Protein AF-A0A817SGB2-F1 (afdb_monomer)

pLDDT: mean 74.9, std 14.01, range [48.22, 94.44]

Secondary structure (DSSP, 8-state):
---HHHHHHHHHHTT----EEEEE-S-SHHHHHHHHHHH--EEEEEE--SSS-EEEEEE---EE-TTS-EEESSS--SSEEEEEE--TTS-----------TT--------S-TT--

Foldseek 3Di:
DDDVVVVVVVCVVVVDAAAEDEDEDADCPVVQCVCCVVVVKDFPDKDDPVDQWIKTKIFHQFDADPVRDGPDNPDTDSYIYIYIHHDPVPPDSPPPPPPPPVPDDDDDDDDPDPPDD

Sequence (117 aa):
MSTSKQSSIFAKEIDWKLTHNILRVKDSSELTKFYVNNFGMKRVKTYTPSLPYNVDVLGYTHIFDENFNKASDALPSSILLELHHNDPSMNTPSLVNSSPSKIYWKLGITLYDANYV

Radius of gyration: 17.61 Å; Cα contacts (8 Å, |Δi|>4): 142; chains: 1; bounding box: 37×43×44 Å

Structure (mmCIF, N/CA/C/O backbone):
data_AF-A0A817SGB2-F1
#
_entry.id   AF-A0A817SGB2-F1
#
loop_
_atom_site.group_PDB
_atom_site.id
_atom_site.type_symbol
_atom_site.label_atom_id
_atom_site.label_alt_id
_atom_site.label_comp_id
_atom_site.label_asym_id
_atom_site.label_entity_id
_atom_site.label_seq_id
_atom_site.pdbx_PDB_ins_code
_atom_site.Cartn_x
_atom_site.Cartn_y
_atom_site.Cartn_z
_atom_site.occupancy
_atom_site.B_iso_or_equiv
_atom_site.auth_seq_id
_atom_site.auth_comp_id
_atom_site.auth_asym_id
_atom_site.auth_atom_id
_atom_site.pdbx_PDB_model_num
ATOM 1 N N . MET A 1 1 ? 17.843 33.238 2.955 1.00 48.22 1 MET A N 1
ATOM 2 C CA . MET A 1 1 ? 16.942 32.534 2.014 1.00 48.22 1 MET A CA 1
ATOM 3 C C . MET A 1 1 ? 17.783 31.850 0.939 1.00 48.22 1 MET A C 1
ATOM 5 O O . MET A 1 1 ? 18.331 32.564 0.118 1.00 48.22 1 MET A O 1
ATOM 9 N N . SER A 1 2 ? 17.944 30.516 0.981 1.00 50.97 2 SER A N 1
ATOM 10 C 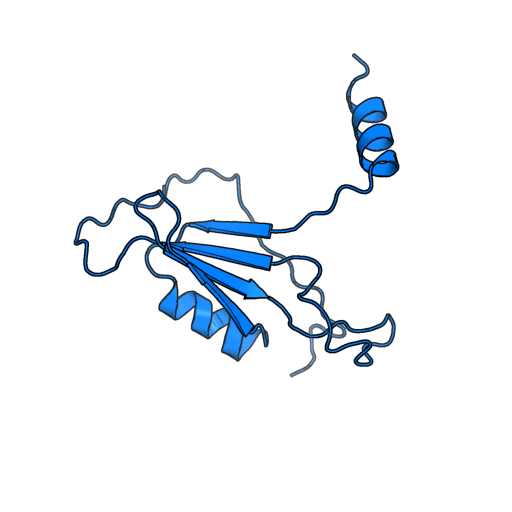CA . SER A 1 2 ? 18.413 29.665 -0.143 1.00 50.97 2 SER A CA 1
ATOM 11 C C . SER A 1 2 ? 18.418 28.176 0.268 1.00 50.97 2 SER A C 1
ATOM 13 O O . SER A 1 2 ? 19.461 27.535 0.294 1.00 50.97 2 SER A O 1
ATOM 15 N N . THR A 1 3 ? 17.275 27.616 0.674 1.00 55.59 3 THR A N 1
ATOM 16 C CA . THR A 1 3 ? 17.201 26.228 1.190 1.00 55.59 3 THR A CA 1
ATOM 17 C C . THR A 1 3 ? 16.538 25.238 0.223 1.00 55.59 3 THR A C 1
ATOM 19 O O . THR A 1 3 ? 16.810 24.046 0.299 1.00 55.59 3 THR A O 1
ATOM 22 N N . SER A 1 4 ? 15.723 25.698 -0.735 1.00 58.84 4 SER A N 1
ATOM 23 C CA . SER A 1 4 ? 14.943 24.816 -1.626 1.00 58.84 4 SER A CA 1
ATOM 24 C C . SER A 1 4 ? 15.722 24.244 -2.820 1.00 58.84 4 SER A C 1
ATOM 26 O O . SER A 1 4 ? 15.467 23.123 -3.258 1.00 58.84 4 SER A O 1
ATOM 28 N N . LYS A 1 5 ? 16.702 24.981 -3.361 1.00 56.09 5 LYS A N 1
ATOM 29 C CA . LYS A 1 5 ? 17.573 24.458 -4.431 1.00 56.09 5 LYS A CA 1
ATOM 30 C C . LYS A 1 5 ? 18.534 23.388 -3.911 1.00 56.09 5 LYS A C 1
ATOM 32 O O . LYS A 1 5 ? 18.809 22.426 -4.610 1.00 56.09 5 LYS A O 1
ATOM 37 N N . GLN A 1 6 ? 18.997 23.524 -2.671 1.00 59.69 6 GLN A N 1
ATOM 38 C CA . GLN A 1 6 ? 19.949 22.584 -2.086 1.00 59.69 6 GLN A CA 1
ATOM 39 C C . GLN A 1 6 ? 19.286 21.255 -1.690 1.00 59.69 6 GLN A C 1
ATOM 41 O O . GLN A 1 6 ? 19.888 20.203 -1.871 1.00 59.69 6 GLN A O 1
ATOM 46 N N . SER A 1 7 ? 18.022 21.278 -1.248 1.00 61.88 7 SER A N 1
ATOM 47 C CA . SER A 1 7 ? 17.273 20.054 -0.926 1.00 61.88 7 SER A CA 1
ATOM 48 C C . SER A 1 7 ? 16.901 19.220 -2.158 1.00 61.88 7 SER A C 1
ATOM 50 O O . SER A 1 7 ? 16.920 17.994 -2.093 1.00 61.88 7 SER A O 1
ATOM 52 N N . SER A 1 8 ? 16.589 19.862 -3.287 1.00 62.16 8 SER A N 1
ATOM 53 C CA . SER A 1 8 ? 16.249 19.161 -4.536 1.00 62.16 8 SER A CA 1
ATOM 54 C C . SER A 1 8 ? 17.463 18.518 -5.211 1.00 62.16 8 SER A C 1
ATOM 56 O O . SER A 1 8 ? 17.345 17.419 -5.747 1.00 62.16 8 SER A O 1
ATOM 58 N N . ILE A 1 9 ? 18.633 19.162 -5.140 1.00 71.19 9 ILE A N 1
ATOM 59 C CA . ILE A 1 9 ? 19.905 18.583 -5.600 1.00 71.19 9 ILE A CA 1
ATOM 60 C C . ILE A 1 9 ? 20.269 17.372 -4.735 1.00 71.19 9 ILE A C 1
ATOM 62 O O . ILE A 1 9 ? 20.507 16.294 -5.270 1.00 71.19 9 ILE A O 1
ATOM 66 N N . PHE A 1 10 ? 20.184 17.514 -3.410 1.00 72.12 10 PHE A N 1
ATOM 67 C CA . PHE A 1 10 ? 20.477 16.433 -2.471 1.00 72.12 10 PHE A CA 1
ATOM 68 C C . PHE A 1 10 ? 19.578 15.204 -2.676 1.00 72.12 10 PHE A C 1
ATOM 70 O O . PHE A 1 10 ? 20.086 14.094 -2.770 1.00 72.12 10 PHE A O 1
ATOM 77 N N . ALA A 1 11 ? 18.259 15.384 -2.824 1.00 67.12 11 ALA A N 1
ATOM 78 C CA . ALA A 1 11 ? 17.328 14.272 -3.057 1.00 67.12 11 ALA A CA 1
ATOM 79 C C . ALA A 1 11 ? 17.606 13.516 -4.370 1.00 67.12 11 ALA A C 1
ATOM 81 O O . ALA A 1 11 ? 17.403 12.303 -4.440 1.00 67.12 11 ALA A O 1
ATOM 82 N N . LYS A 1 12 ? 18.085 14.228 -5.399 1.00 70.19 12 LYS A N 1
ATOM 83 C CA . LYS A 1 12 ? 18.461 13.641 -6.690 1.00 70.19 12 LYS A CA 1
ATOM 84 C C . LYS A 1 12 ? 19.779 12.865 -6.610 1.00 70.19 12 LYS A C 1
ATOM 86 O O . LYS A 1 12 ? 19.909 11.843 -7.272 1.00 70.19 12 LYS A O 1
ATOM 91 N N . GLU A 1 13 ? 20.734 13.327 -5.807 1.00 78.06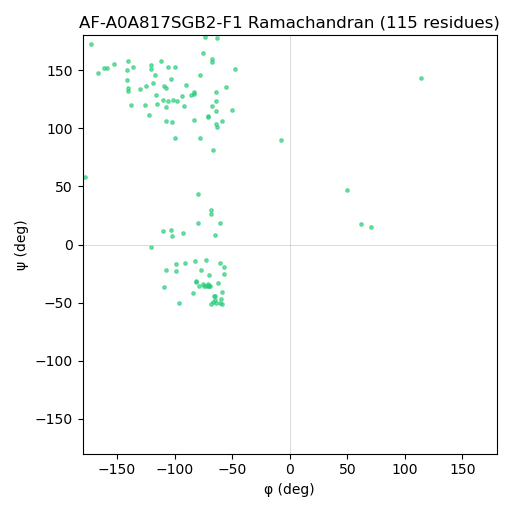 13 GLU A N 1
ATOM 92 C CA . GLU A 1 13 ? 22.040 12.673 -5.627 1.00 78.06 13 GLU A CA 1
ATOM 93 C C . GLU A 1 13 ? 21.951 11.344 -4.862 1.00 78.06 13 GLU A C 1
ATOM 95 O O . GLU A 1 13 ? 22.778 10.461 -5.071 1.00 78.06 13 GLU A O 1
ATOM 100 N N . ILE A 1 14 ? 20.933 11.178 -4.014 1.00 82.00 14 ILE A N 1
ATOM 101 C CA . ILE A 1 14 ? 20.753 10.000 -3.144 1.00 82.00 14 ILE A CA 1
ATOM 102 C C . ILE A 1 14 ? 19.576 9.093 -3.547 1.00 82.00 14 ILE A C 1
ATOM 104 O O . ILE A 1 14 ? 19.192 8.219 -2.772 1.00 82.00 14 ILE A O 1
ATOM 108 N N . ASP A 1 15 ? 18.999 9.303 -4.737 1.00 77.56 15 ASP A N 1
ATOM 109 C CA . ASP A 1 15 ? 17.910 8.498 -5.325 1.00 77.56 15 ASP A CA 1
ATOM 110 C C . ASP A 1 15 ? 16.724 8.256 -4.365 1.00 77.56 15 ASP A C 1
ATOM 112 O O . ASP A 1 15 ? 16.246 7.133 -4.188 1.00 77.56 15 ASP A O 1
ATOM 116 N N . TRP A 1 16 ? 16.242 9.312 -3.697 1.00 77.44 16 TRP A N 1
ATOM 117 C CA . TRP A 1 16 ? 15.051 9.204 -2.849 1.00 77.44 16 TRP A CA 1
ATOM 118 C C . TRP A 1 16 ? 13.809 8.847 -3.668 1.00 77.44 16 TRP A C 1
ATOM 120 O O . TRP A 1 16 ? 13.483 9.507 -4.655 1.00 77.44 16 TRP A O 1
ATOM 130 N N . LYS A 1 17 ? 13.066 7.837 -3.203 1.00 77.06 17 LYS A N 1
ATOM 131 C CA . LYS A 1 17 ? 11.836 7.357 -3.844 1.00 77.06 17 LYS A CA 1
ATOM 132 C C . LYS A 1 17 ? 10.652 7.522 -2.910 1.00 77.06 17 LYS A C 1
ATOM 134 O O . LYS A 1 17 ? 10.742 7.238 -1.717 1.00 77.06 17 LYS A O 1
ATOM 139 N N . LEU A 1 18 ? 9.523 7.948 -3.470 1.00 79.81 18 LEU A N 1
ATOM 140 C CA . LEU A 1 18 ? 8.240 7.784 -2.801 1.00 79.81 18 LEU A CA 1
ATOM 141 C C . LEU A 1 18 ? 7.941 6.287 -2.765 1.00 79.81 18 LEU A C 1
ATOM 143 O O . LEU A 1 18 ? 7.868 5.667 -3.816 1.00 79.81 18 LEU A O 1
ATOM 147 N N . THR A 1 19 ? 7.803 5.718 -1.572 1.00 84.88 19 THR A N 1
ATOM 148 C CA . THR A 1 19 ? 7.615 4.269 -1.412 1.00 84.88 19 THR A CA 1
ATOM 149 C C . THR A 1 19 ? 6.206 3.911 -0.969 1.00 84.88 19 THR A C 1
ATOM 151 O O . THR A 1 19 ? 5.670 2.905 -1.420 1.00 84.88 19 THR A O 1
ATOM 154 N N . HIS A 1 20 ? 5.586 4.732 -0.117 1.00 86.88 20 HIS A N 1
ATOM 155 C CA . HIS A 1 20 ? 4.275 4.444 0.457 1.00 86.88 20 HIS A CA 1
ATOM 156 C C . HIS A 1 20 ? 3.421 5.712 0.551 1.00 86.88 20 HIS A C 1
ATOM 158 O O . HIS A 1 20 ? 3.914 6.786 0.897 1.00 86.88 20 HIS A O 1
ATOM 164 N N . ASN A 1 21 ? 2.1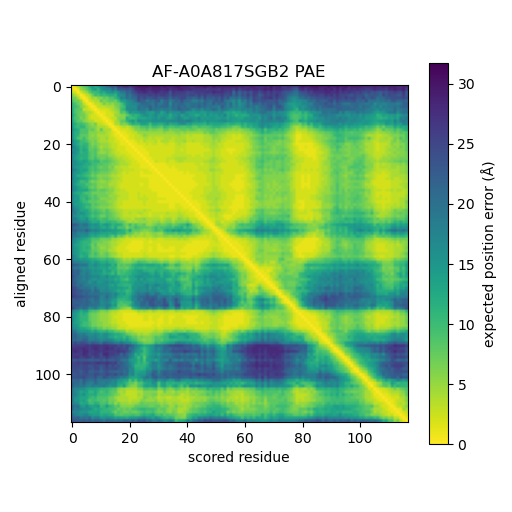25 5.570 0.286 1.00 89.88 21 ASN A N 1
ATOM 165 C CA . ASN A 1 21 ? 1.088 6.504 0.712 1.00 89.88 21 ASN A CA 1
ATOM 166 C C . ASN A 1 21 ? 0.286 5.852 1.833 1.00 89.88 21 ASN A C 1
ATOM 168 O O . ASN A 1 21 ? -0.099 4.694 1.709 1.00 89.88 21 ASN A O 1
ATOM 172 N N . ILE A 1 22 ? 0.011 6.594 2.904 1.00 88.25 22 ILE A N 1
ATOM 173 C CA . ILE A 1 22 ? -0.660 6.051 4.085 1.00 88.25 22 ILE A CA 1
ATOM 174 C C . ILE A 1 22 ? -2.019 6.721 4.250 1.00 88.25 22 ILE A C 1
ATOM 176 O O . ILE A 1 22 ? -2.098 7.938 4.426 1.00 88.25 22 ILE A O 1
ATOM 180 N N . LEU A 1 23 ? -3.079 5.918 4.246 1.00 86.88 23 LEU A N 1
ATOM 181 C CA . LEU A 1 23 ? -4.422 6.338 4.619 1.00 86.88 23 LEU A CA 1
ATOM 182 C C . LEU A 1 23 ? -4.790 5.688 5.946 1.00 86.88 23 LEU A C 1
ATOM 184 O O . LEU A 1 23 ? -4.775 4.468 6.084 1.00 86.88 23 LEU A O 1
ATOM 188 N N . ARG A 1 24 ? -5.164 6.508 6.926 1.00 84.31 24 ARG A N 1
ATOM 189 C CA . ARG A 1 24 ? -5.828 5.998 8.123 1.00 84.31 24 ARG A CA 1
ATOM 190 C C . ARG A 1 24 ? -7.310 5.856 7.818 1.00 84.31 24 ARG A C 1
ATOM 192 O O . ARG A 1 24 ? -7.928 6.793 7.317 1.00 84.31 24 ARG A O 1
ATOM 199 N N . VAL A 1 25 ? -7.867 4.693 8.103 1.00 81.75 25 VAL A N 1
ATOM 200 C CA . VAL A 1 25 ? -9.254 4.354 7.791 1.00 81.75 25 VAL A CA 1
ATOM 201 C C . VAL A 1 25 ? -9.885 3.651 8.981 1.00 81.75 25 VAL A C 1
ATOM 203 O O . VAL A 1 25 ? -9.200 3.032 9.791 1.00 81.75 25 VAL A O 1
ATOM 206 N N . LYS A 1 26 ? -11.206 3.773 9.113 1.00 78.25 26 LYS A N 1
ATOM 207 C CA . LYS A 1 26 ? -11.941 3.098 10.189 1.00 78.25 26 LYS A CA 1
ATOM 208 C C . LYS A 1 26 ? -11.896 1.576 10.018 1.00 78.25 26 LYS A C 1
ATOM 210 O O . LYS A 1 26 ? -11.671 0.862 10.985 1.00 78.25 26 LYS A O 1
ATOM 215 N N . ASP A 1 27 ? -12.104 1.118 8.789 1.00 82.56 27 ASP A N 1
ATOM 216 C CA . ASP A 1 27 ? -12.041 -0.279 8.371 1.00 82.56 27 ASP A CA 1
ATOM 217 C C . ASP A 1 27 ? -11.379 -0.325 6.985 1.00 82.56 27 ASP A C 1
ATOM 219 O O . ASP A 1 27 ? -11.714 0.470 6.103 1.00 82.56 27 ASP A O 1
ATOM 223 N N . SER A 1 28 ? -10.407 -1.217 6.802 1.00 90.31 28 SER A N 1
ATOM 224 C CA . SER A 1 28 ? -9.719 -1.420 5.526 1.00 90.31 28 SER A CA 1
ATOM 225 C C . SER A 1 28 ? -10.487 -2.328 4.569 1.00 90.31 28 SER A C 1
ATOM 227 O O . SER A 1 28 ? -10.134 -2.381 3.391 1.00 90.31 28 SER A O 1
ATOM 229 N N . SER A 1 29 ? -11.505 -3.060 5.029 1.00 89.75 29 SER A N 1
ATOM 230 C CA . SER A 1 29 ? -12.139 -4.144 4.276 1.00 89.75 29 SER A CA 1
ATOM 231 C C . SER A 1 29 ? -12.825 -3.654 2.995 1.00 89.75 29 SER A C 1
ATOM 233 O O . SER A 1 29 ? -12.557 -4.176 1.908 1.00 89.75 29 SER A O 1
ATOM 235 N N . GLU A 1 30 ? -13.660 -2.620 3.100 1.00 89.00 30 GLU A N 1
ATOM 236 C CA . GLU A 1 30 ? -14.365 -2.010 1.968 1.00 89.00 30 GLU A CA 1
ATOM 237 C C . GLU A 1 30 ? -13.391 -1.356 0.993 1.00 89.00 30 GLU A C 1
ATOM 239 O O . GLU A 1 30 ? -13.476 -1.570 -0.217 1.00 89.00 30 GLU A O 1
ATOM 244 N N . LEU A 1 31 ? -12.415 -0.615 1.520 1.00 90.81 31 LEU A N 1
ATOM 245 C CA . LEU A 1 31 ? -11.453 0.109 0.698 1.00 90.81 31 LEU A CA 1
ATOM 246 C C . LEU A 1 31 ? -10.479 -0.845 -0.006 1.00 90.81 31 LEU A C 1
ATOM 248 O O . LEU A 1 31 ? -10.146 -0.645 -1.172 1.00 90.81 31 LEU A O 1
ATOM 252 N N . THR A 1 32 ? -10.094 -1.940 0.651 1.00 93.69 32 THR A N 1
ATOM 253 C CA . THR A 1 32 ? -9.314 -3.010 0.024 1.00 93.69 32 THR A CA 1
ATOM 254 C C . THR A 1 32 ? -10.081 -3.624 -1.137 1.00 93.69 32 THR A C 1
ATOM 256 O O . THR A 1 32 ? -9.542 -3.708 -2.238 1.00 93.69 32 THR A O 1
ATOM 259 N N . LYS A 1 33 ? -11.348 -4.012 -0.935 1.00 94.44 33 LYS A N 1
ATOM 260 C CA . LYS A 1 33 ? -12.185 -4.548 -2.023 1.00 94.44 33 LYS A CA 1
ATOM 261 C C . LYS A 1 33 ? -12.324 -3.543 -3.161 1.00 94.44 33 LYS A C 1
ATOM 263 O O . LYS A 1 33 ? -12.241 -3.933 -4.320 1.00 94.44 33 LYS A O 1
ATOM 268 N N . PHE A 1 34 ? -12.498 -2.263 -2.842 1.00 93.31 34 PHE A N 1
ATOM 269 C CA . PHE A 1 34 ? -12.597 -1.200 -3.832 1.00 93.31 34 PHE A CA 1
ATOM 270 C C . PHE A 1 34 ? -11.343 -1.115 -4.713 1.00 93.31 34 PHE A C 1
ATOM 272 O O . PHE A 1 34 ? -11.467 -1.168 -5.937 1.00 93.31 34 PHE A O 1
ATOM 279 N N . TYR A 1 35 ? -10.149 -1.049 -4.121 1.00 93.06 35 TYR A N 1
ATOM 280 C CA . TYR A 1 35 ? -8.895 -0.975 -4.879 1.00 93.06 35 TYR A CA 1
ATOM 281 C C . TYR A 1 35 ? -8.559 -2.269 -5.626 1.00 93.06 35 TYR A C 1
ATOM 283 O O . TYR A 1 35 ? -8.051 -2.217 -6.745 1.00 93.06 35 TYR A O 1
ATOM 291 N N . VAL A 1 36 ? -8.867 -3.430 -5.049 1.00 92.75 36 VAL A N 1
ATOM 292 C CA . VAL A 1 36 ? -8.632 -4.721 -5.708 1.00 92.75 36 VAL A CA 1
ATOM 293 C C . VAL A 1 36 ? -9.558 -4.893 -6.911 1.00 92.75 36 VAL A C 1
ATOM 295 O O . VAL A 1 36 ? -9.087 -5.163 -8.012 1.00 92.75 36 VAL A O 1
ATOM 298 N N . ASN A 1 37 ? -10.864 -4.692 -6.729 1.00 93.94 37 ASN A N 1
ATOM 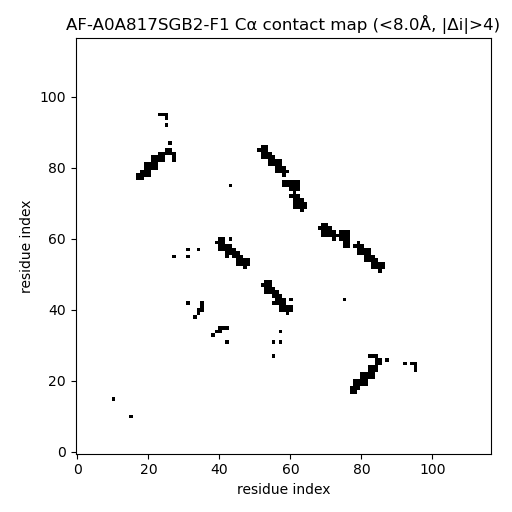299 C CA . ASN A 1 37 ? -11.851 -5.023 -7.755 1.00 93.94 37 ASN A CA 1
ATOM 300 C C . ASN A 1 37 ? -11.941 -3.971 -8.864 1.00 93.94 37 ASN A C 1
ATOM 302 O O . ASN A 1 37 ? -12.167 -4.336 -10.011 1.00 93.94 37 ASN A O 1
ATOM 306 N N . ASN A 1 38 ? -11.780 -2.683 -8.537 1.00 90.62 38 ASN A N 1
ATOM 307 C CA . ASN A 1 38 ? -11.963 -1.603 -9.516 1.00 90.62 38 ASN A CA 1
ATOM 308 C C . ASN A 1 38 ? -10.646 -1.099 -10.113 1.00 90.62 38 ASN A C 1
ATOM 310 O O . ASN A 1 38 ? -10.659 -0.517 -11.190 1.00 90.62 38 ASN A O 1
ATOM 314 N N . PHE A 1 39 ? -9.520 -1.296 -9.420 1.00 88.62 39 PHE A N 1
ATOM 315 C CA . PHE A 1 39 ? -8.220 -0.782 -9.863 1.00 88.62 39 PHE A CA 1
ATOM 316 C C . PHE A 1 39 ? -7.186 -1.882 -10.084 1.00 88.62 39 PHE A C 1
ATOM 318 O O . PHE A 1 39 ? -6.084 -1.567 -10.499 1.00 88.62 39 PHE A O 1
ATOM 325 N N . GLY A 1 40 ? -7.493 -3.159 -9.835 1.00 87.94 40 GLY A N 1
ATOM 326 C CA . GLY A 1 40 ? -6.570 -4.267 -10.112 1.00 87.94 40 GLY A CA 1
ATOM 327 C C . GLY A 1 40 ? -5.350 -4.332 -9.185 1.00 87.94 40 GLY A C 1
ATOM 328 O O . GLY A 1 40 ? -4.382 -5.037 -9.483 1.00 87.94 40 GLY A O 1
ATOM 329 N N . MET A 1 41 ? -5.370 -3.614 -8.056 1.00 90.31 41 MET A N 1
ATOM 330 C CA . MET A 1 41 ? -4.348 -3.764 -7.020 1.00 90.31 41 MET A CA 1
ATOM 331 C C . MET A 1 41 ? -4.446 -5.143 -6.358 1.00 90.31 41 MET A C 1
ATOM 333 O O . MET A 1 41 ? -5.489 -5.796 -6.375 1.00 90.31 41 MET A O 1
ATOM 337 N N . LYS A 1 42 ? -3.369 -5.582 -5.709 1.00 90.62 42 LYS A N 1
ATOM 338 C CA . LYS A 1 42 ? -3.371 -6.782 -4.865 1.00 90.62 42 LYS A CA 1
ATOM 339 C C . LYS A 1 42 ? -2.985 -6.429 -3.440 1.00 90.62 42 LYS A C 1
ATOM 341 O O . LYS A 1 42 ? -2.207 -5.504 -3.207 1.00 90.62 42 LYS A O 1
ATOM 346 N N . ARG A 1 43 ? -3.493 -7.214 -2.489 1.00 91.38 43 ARG A N 1
ATOM 347 C CA . ARG A 1 43 ? -3.000 -7.209 -1.111 1.00 91.38 43 ARG A CA 1
ATOM 348 C C . ARG A 1 43 ? -1.620 -7.855 -1.089 1.00 91.38 43 ARG A C 1
ATOM 350 O O . ARG A 1 43 ? -1.488 -9.050 -1.330 1.00 91.38 43 ARG A O 1
ATOM 357 N N . VAL A 1 44 ? -0.608 -7.034 -0.837 1.00 90.00 44 VAL A N 1
ATOM 358 C CA . VAL A 1 44 ? 0.804 -7.431 -0.826 1.00 90.00 44 VAL A CA 1
ATOM 359 C C . VAL A 1 44 ? 1.177 -8.011 0.533 1.00 90.00 44 VAL A C 1
ATOM 361 O O . VAL A 1 44 ? 1.899 -9.002 0.613 1.00 90.00 44 VAL A O 1
ATOM 364 N N . LYS A 1 45 ? 0.689 -7.391 1.611 1.00 88.88 45 LYS A N 1
ATOM 365 C CA . LYS A 1 45 ? 0.997 -7.782 2.987 1.00 88.88 45 LYS A CA 1
ATOM 366 C C . LYS A 1 45 ? -0.076 -7.264 3.938 1.00 88.88 45 LYS A C 1
ATOM 368 O O . LYS A 1 45 ? -0.640 -6.200 3.703 1.00 88.88 45 LYS A O 1
ATOM 373 N N . THR A 1 46 ? -0.271 -7.976 5.039 1.00 89.81 46 THR A N 1
ATOM 374 C CA . THR A 1 46 ? -0.967 -7.471 6.226 1.00 89.81 46 THR A CA 1
ATOM 375 C C . THR A 1 46 ? -0.043 -7.646 7.426 1.00 89.81 46 THR A C 1
ATOM 377 O O . THR A 1 46 ? 0.633 -8.673 7.532 1.00 89.81 46 THR A O 1
ATOM 380 N N . TYR A 1 47 ? 0.052 -6.645 8.300 1.00 87.94 47 TYR A N 1
ATOM 381 C CA . TYR A 1 47 ? 0.828 -6.761 9.535 1.00 87.94 47 TYR A CA 1
ATOM 382 C C . TYR A 1 47 ? 0.310 -5.850 10.646 1.00 87.94 47 TYR A C 1
ATOM 384 O O . TYR A 1 47 ? -0.277 -4.800 10.394 1.00 87.94 47 TYR A O 1
ATOM 392 N N . THR A 1 48 ? 0.596 -6.247 11.882 1.00 82.56 48 THR A N 1
ATOM 393 C CA . THR A 1 48 ? 0.338 -5.460 13.089 1.00 82.56 48 THR A CA 1
ATOM 394 C C . THR A 1 48 ? 1.687 -4.951 13.607 1.00 82.56 48 THR A C 1
ATOM 396 O O . THR A 1 48 ? 2.502 -5.760 14.061 1.00 82.56 48 THR A O 1
ATOM 399 N N . PRO A 1 49 ? 2.013 -3.655 13.463 1.00 76.81 49 PRO A N 1
ATOM 400 C CA . PRO A 1 49 ? 3.204 -3.078 14.085 1.00 76.81 49 PRO A CA 1
ATOM 401 C C . PRO A 1 49 ? 3.134 -3.147 15.621 1.00 76.81 49 PRO A C 1
ATOM 403 O O . PRO A 1 49 ? 2.132 -3.544 16.201 1.00 76.81 49 PRO A O 1
ATOM 406 N N . SER A 1 50 ? 4.184 -2.692 16.308 1.00 75.75 50 SER A N 1
ATOM 407 C CA . SER A 1 50 ? 4.214 -2.554 17.779 1.00 75.75 50 SER A CA 1
ATOM 408 C C . SER A 1 50 ? 3.224 -1.516 18.347 1.00 75.75 50 SER A C 1
ATOM 410 O O . SER A 1 50 ? 3.270 -1.191 19.531 1.00 75.75 50 SER A O 1
ATOM 412 N N . LEU A 1 51 ? 2.344 -0.976 17.504 1.00 69.56 51 LEU A N 1
ATOM 413 C CA . LEU A 1 51 ? 1.331 0.028 17.804 1.00 69.56 51 LEU A CA 1
ATOM 414 C C . LEU A 1 51 ? -0.066 -0.613 17.686 1.00 69.56 51 LEU A C 1
ATOM 416 O O . LEU A 1 51 ? -0.208 -1.620 16.997 1.00 69.56 51 LEU A O 1
ATOM 420 N N . PRO A 1 52 ? -1.112 -0.054 18.323 1.00 76.06 52 PRO A N 1
ATOM 421 C CA . PRO A 1 52 ? -2.427 -0.697 18.438 1.00 76.06 52 PRO A CA 1
ATOM 422 C C . PRO A 1 52 ? -3.290 -0.551 17.170 1.00 76.06 52 PRO A C 1
ATOM 424 O O . PRO A 1 52 ? -4.473 -0.233 17.248 1.00 76.06 52 PRO A O 1
ATOM 427 N N . TY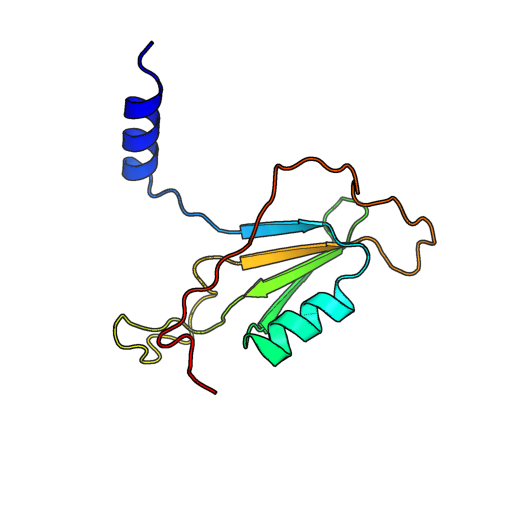R A 1 53 ? -2.702 -0.739 15.993 1.00 78.38 53 TYR A N 1
ATOM 428 C CA . TYR A 1 53 ? -3.406 -0.713 14.716 1.00 78.38 53 TYR A CA 1
ATOM 429 C C . TYR A 1 53 ? -2.874 -1.805 13.792 1.00 78.38 53 TYR A C 1
ATOM 431 O O . TYR A 1 53 ? -1.750 -2.275 13.937 1.00 78.38 53 TYR A O 1
ATOM 439 N N . ASN A 1 54 ? -3.693 -2.190 12.827 1.00 87.62 54 ASN A N 1
ATOM 440 C CA . ASN A 1 54 ? -3.357 -3.094 11.743 1.00 87.62 54 ASN A CA 1
ATOM 441 C C . ASN A 1 54 ? -3.052 -2.298 10.472 1.00 87.62 54 ASN A C 1
ATOM 443 O O . ASN A 1 54 ? -3.546 -1.181 10.280 1.00 87.62 54 ASN A O 1
ATOM 447 N N . VAL A 1 55 ? -2.225 -2.879 9.607 1.00 90.56 55 VAL A N 1
ATOM 448 C CA . VAL A 1 55 ? -1.856 -2.305 8.315 1.00 90.56 55 VAL A CA 1
ATOM 449 C C . VAL A 1 55 ? -2.145 -3.308 7.212 1.00 90.56 55 VAL A C 1
ATOM 451 O O . VAL A 1 55 ? -1.543 -4.382 7.175 1.00 90.56 55 VAL A O 1
ATOM 454 N N . ASP A 1 56 ? -3.015 -2.917 6.287 1.00 93.25 56 ASP A N 1
ATOM 455 C CA . ASP A 1 56 ? -3.209 -3.590 5.006 1.00 93.25 56 ASP A CA 1
ATOM 456 C C . ASP A 1 56 ? -2.421 -2.857 3.918 1.00 93.25 56 ASP A C 1
ATOM 458 O O . ASP A 1 56 ? -2.622 -1.665 3.691 1.00 93.25 56 ASP A O 1
ATOM 462 N N . VAL A 1 57 ? -1.529 -3.566 3.229 1.00 92.50 57 VAL A N 1
ATOM 463 C CA . VAL A 1 57 ? -0.673 -3.008 2.176 1.00 92.50 57 VAL A CA 1
ATOM 464 C C . VAL A 1 57 ? -1.167 -3.460 0.809 1.00 92.50 57 VAL A C 1
ATOM 466 O O . VAL A 1 57 ? -1.258 -4.661 0.531 1.00 92.50 57 VAL A O 1
ATOM 469 N N . LEU A 1 58 ? -1.451 -2.494 -0.057 1.00 93.00 58 LEU A N 1
ATOM 470 C CA . LEU A 1 58 ? -1.952 -2.674 -1.415 1.00 93.00 58 LEU A CA 1
ATOM 471 C C . LEU A 1 58 ? -0.944 -2.138 -2.435 1.00 93.00 58 LEU A C 1
ATOM 473 O O . LEU A 1 58 ? -0.259 -1.147 -2.190 1.00 93.00 58 LEU A O 1
ATOM 477 N N . GLY A 1 59 ? -0.867 -2.778 -3.596 1.00 90.06 59 GLY A N 1
ATOM 478 C CA . GLY A 1 59 ? -0.009 -2.325 -4.687 1.00 90.06 59 GLY A CA 1
ATOM 479 C C . GLY A 1 59 ? -0.220 -3.110 -5.972 1.00 90.06 59 GLY A C 1
ATOM 480 O O . GLY A 1 59 ? -0.934 -4.117 -5.994 1.00 90.06 59 GLY A O 1
ATOM 481 N N . TYR A 1 60 ? 0.420 -2.659 -7.046 1.00 87.00 60 TYR A N 1
ATOM 482 C CA . TYR A 1 60 ? 0.481 -3.420 -8.291 1.00 87.00 60 TYR A CA 1
ATOM 483 C C . TYR A 1 60 ? 1.648 -4.402 -8.213 1.00 87.00 60 TYR A C 1
ATOM 485 O O . TYR A 1 60 ? 2.770 -4.029 -7.894 1.00 87.00 60 TYR A O 1
ATOM 493 N N . THR A 1 61 ? 1.406 -5.680 -8.487 1.00 78.62 61 THR A N 1
ATOM 494 C CA . THR A 1 61 ? 2.457 -6.717 -8.420 1.00 78.62 61 THR A CA 1
ATOM 495 C C . THR A 1 61 ? 3.153 -6.945 -9.756 1.00 78.62 61 THR A C 1
ATOM 497 O O . THR A 1 61 ? 3.828 -7.952 -9.929 1.00 78.62 61 THR A O 1
ATOM 500 N N . HIS A 1 62 ? 2.901 -6.078 -10.731 1.00 74.12 62 HIS A N 1
ATOM 501 C CA . HIS A 1 62 ? 3.434 -6.191 -12.078 1.00 74.12 62 HIS A CA 1
ATOM 502 C C . HIS A 1 62 ? 4.055 -4.856 -12.454 1.00 74.12 62 HIS A C 1
ATOM 504 O O . HIS A 1 62 ? 3.457 -3.801 -12.230 1.00 74.12 62 HIS A O 1
ATOM 510 N N . ILE A 1 63 ? 5.256 -4.923 -13.014 1.00 69.62 63 ILE A N 1
ATOM 511 C CA . ILE A 1 63 ? 5.911 -3.767 -13.611 1.00 69.62 63 ILE A CA 1
ATOM 512 C C . ILE A 1 63 ? 5.560 -3.790 -15.090 1.00 69.62 63 ILE A C 1
ATOM 514 O O . ILE A 1 63 ? 5.732 -4.816 -15.750 1.00 69.62 63 ILE A O 1
ATOM 518 N N . PHE A 1 64 ? 5.060 -2.667 -15.587 1.00 71.19 64 PHE A N 1
ATOM 519 C CA . PHE A 1 64 ? 4.807 -2.462 -17.004 1.00 71.19 64 PHE A CA 1
ATOM 520 C C . PHE A 1 64 ? 5.908 -1.573 -17.589 1.00 71.19 64 PHE A C 1
ATOM 522 O O . PHE A 1 64 ? 6.390 -0.668 -16.903 1.00 71.19 64 PHE A O 1
ATOM 529 N N . ASP A 1 65 ? 6.339 -1.856 -18.817 1.00 68.31 65 ASP A N 1
ATOM 530 C CA . ASP A 1 65 ? 7.233 -0.965 -19.560 1.00 68.31 65 ASP A CA 1
ATOM 531 C C . ASP A 1 65 ? 6.480 0.283 -20.071 1.00 68.31 65 ASP A C 1
ATOM 533 O O . ASP A 1 65 ? 5.274 0.436 -19.868 1.00 68.31 65 ASP A O 1
ATOM 537 N N . GLU A 1 66 ? 7.192 1.194 -20.738 1.00 67.19 66 GLU A N 1
ATOM 538 C CA . GLU A 1 66 ? 6.609 2.408 -21.338 1.00 67.19 66 GLU A CA 1
ATOM 539 C C . GLU A 1 66 ? 5.544 2.124 -22.413 1.00 67.19 66 GLU A C 1
ATOM 541 O O . GLU A 1 66 ? 4.743 2.998 -22.742 1.00 67.19 66 GLU A O 1
ATOM 546 N N . ASN A 1 67 ? 5.503 0.889 -22.917 1.00 72.88 67 ASN A N 1
ATOM 547 C CA . ASN A 1 67 ? 4.543 0.393 -23.895 1.00 72.88 67 ASN A CA 1
ATOM 548 C C . ASN A 1 67 ? 3.460 -0.492 -23.248 1.00 72.88 67 ASN A C 1
ATOM 550 O O . ASN A 1 67 ? 2.708 -1.155 -23.960 1.00 72.88 67 ASN A O 1
ATOM 554 N N . PHE A 1 68 ? 3.360 -0.501 -21.914 1.00 68.06 68 PHE A N 1
ATOM 555 C CA . PHE A 1 68 ? 2.400 -1.281 -21.129 1.00 68.06 68 PHE A CA 1
ATOM 556 C C . PHE A 1 68 ? 2.526 -2.807 -21.272 1.00 68.06 68 PHE A C 1
ATOM 558 O O . PHE A 1 68 ? 1.622 -3.548 -20.878 1.00 68.06 68 PHE A O 1
ATOM 565 N N . ASN A 1 69 ? 3.660 -3.312 -21.760 1.00 71.75 69 ASN A N 1
ATOM 566 C CA . ASN A 1 69 ? 3.952 -4.739 -21.709 1.00 71.75 69 ASN A CA 1
ATOM 567 C C . ASN A 1 69 ? 4.411 -5.122 -20.307 1.00 71.75 69 ASN A C 1
ATOM 569 O O . ASN A 1 69 ? 5.105 -4.369 -19.623 1.00 71.75 69 ASN A O 1
ATOM 573 N N . LYS A 1 70 ? 4.055 -6.334 -19.880 1.00 69.69 70 LYS A N 1
ATOM 574 C CA . LYS A 1 70 ? 4.497 -6.891 -18.602 1.00 69.69 70 LYS A CA 1
ATOM 575 C C . LYS A 1 70 ? 6.020 -7.080 -18.619 1.00 69.69 70 LYS A C 1
ATOM 577 O O . LYS A 1 70 ? 6.522 -8.025 -19.219 1.00 69.69 70 LYS A O 1
ATOM 582 N N . ALA A 1 71 ? 6.739 -6.192 -17.942 1.00 63.84 71 ALA A N 1
ATOM 583 C CA . ALA A 1 71 ? 8.196 -6.166 -17.901 1.00 63.84 71 ALA A CA 1
ATOM 584 C C . ALA A 1 71 ? 8.778 -7.161 -16.883 1.00 63.84 71 ALA A C 1
ATOM 586 O O . ALA A 1 71 ? 9.874 -7.675 -17.087 1.00 63.84 71 ALA A O 1
ATOM 587 N N . SER A 1 72 ? 8.068 -7.436 -15.779 1.00 65.06 72 SER A N 1
ATOM 588 C CA . SER A 1 72 ? 8.522 -8.367 -14.733 1.00 65.06 72 SER A CA 1
ATOM 589 C C . SER A 1 72 ? 7.403 -8.754 -13.752 1.00 65.06 72 SER A C 1
ATOM 591 O O . SER A 1 72 ? 6.535 -7.936 -13.436 1.00 65.06 72 SER A O 1
ATOM 593 N N . ASP A 1 73 ? 7.461 -9.990 -13.237 1.00 61.41 73 ASP A N 1
ATOM 594 C CA . ASP A 1 73 ? 6.744 -10.452 -12.027 1.00 61.41 73 ASP A CA 1
ATOM 595 C C . ASP A 1 73 ? 7.566 -10.283 -10.742 1.00 61.41 73 ASP A C 1
ATOM 597 O O . ASP A 1 73 ? 7.042 -10.369 -9.630 1.00 61.41 73 ASP A O 1
ATOM 601 N N . ALA A 1 74 ? 8.873 -10.077 -10.883 1.00 56.78 74 ALA A N 1
ATOM 602 C CA . ALA A 1 74 ? 9.772 -9.864 -9.771 1.00 56.78 74 ALA A CA 1
ATOM 603 C C . ALA A 1 74 ? 9.718 -8.384 -9.370 1.00 56.78 74 ALA A C 1
ATOM 605 O O . ALA A 1 74 ? 10.283 -7.547 -10.074 1.00 56.78 74 ALA A O 1
ATOM 606 N N . LEU A 1 75 ? 9.079 -8.131 -8.219 1.00 51.97 75 LEU A N 1
ATOM 607 C CA . LEU A 1 75 ? 9.078 -6.931 -7.359 1.00 51.97 75 LEU A CA 1
ATOM 608 C C . LEU A 1 75 ? 7.730 -6.178 -7.265 1.00 51.97 75 LEU A C 1
ATOM 610 O O . LEU A 1 75 ? 6.984 -6.098 -8.240 1.00 51.97 75 LEU A O 1
ATOM 614 N N . PRO A 1 76 ? 7.403 -5.629 -6.074 1.00 52.56 76 PRO A N 1
ATOM 615 C CA . PRO A 1 76 ? 6.212 -4.805 -5.874 1.00 52.56 76 PRO A CA 1
ATOM 616 C C . PRO A 1 76 ? 6.312 -3.471 -6.628 1.00 52.56 76 PRO A C 1
ATOM 618 O O . PRO A 1 76 ? 7.409 -2.987 -6.912 1.00 52.56 76 PRO A O 1
ATOM 621 N N . SER A 1 77 ? 5.155 -2.867 -6.921 1.00 60.84 77 SER A N 1
ATOM 622 C CA . SER A 1 77 ? 5.039 -1.542 -7.533 1.00 60.84 77 SER A CA 1
ATOM 623 C C . SER A 1 77 ? 5.922 -0.502 -6.859 1.00 60.84 77 SER A C 1
ATOM 625 O O . SER A 1 77 ? 6.155 -0.540 -5.653 1.00 60.84 77 SER A O 1
ATOM 627 N N . SER A 1 78 ? 6.342 0.489 -7.646 1.00 70.12 78 SER A N 1
ATOM 628 C CA . SER A 1 78 ? 7.183 1.603 -7.200 1.00 70.12 78 SER A CA 1
ATOM 629 C C . SER A 1 78 ? 6.592 2.410 -6.040 1.00 70.12 78 SER A C 1
ATOM 631 O O . SER A 1 78 ? 7.340 3.097 -5.353 1.00 70.12 78 SER A O 1
ATOM 633 N N . ILE A 1 79 ? 5.280 2.323 -5.799 1.00 85.38 79 ILE A N 1
ATOM 634 C CA . ILE A 1 79 ? 4.585 2.966 -4.682 1.00 85.38 79 ILE A CA 1
ATOM 635 C C . ILE A 1 79 ? 3.520 2.000 -4.139 1.00 85.38 79 ILE A C 1
ATOM 637 O O . ILE A 1 79 ? 2.768 1.407 -4.918 1.00 85.38 79 ILE A O 1
ATOM 641 N N . LEU A 1 80 ? 3.444 1.854 -2.817 1.00 90.00 80 LEU A N 1
ATOM 642 C CA . LEU A 1 80 ? 2.443 1.063 -2.097 1.00 90.00 80 LEU A CA 1
ATOM 643 C C . LEU A 1 80 ? 1.413 1.967 -1.403 1.00 90.00 80 LEU A C 1
ATOM 645 O O . LEU A 1 80 ? 1.701 3.110 -1.042 1.00 90.00 80 LEU A O 1
ATOM 649 N N . LEU A 1 81 ? 0.200 1.456 -1.215 1.00 92.69 81 LEU A N 1
ATOM 650 C CA . LEU A 1 81 ? -0.858 2.085 -0.431 1.00 92.69 81 LEU A CA 1
ATOM 651 C C . LEU A 1 81 ? -1.027 1.319 0.880 1.00 92.69 81 LEU A C 1
ATOM 653 O O . LEU A 1 81 ? -1.384 0.145 0.871 1.00 92.69 81 LEU A O 1
ATOM 657 N N . GLU A 1 82 ? -0.798 1.986 2.003 1.00 92.25 82 GLU A N 1
ATOM 658 C CA . GLU A 1 82 ? -1.014 1.424 3.331 1.00 92.25 82 GLU A CA 1
ATOM 659 C C . GLU A 1 82 ? -2.328 1.934 3.914 1.00 92.25 82 GLU A C 1
ATOM 661 O O . GLU A 1 82 ? -2.542 3.141 4.050 1.00 92.25 82 GLU A O 1
ATOM 666 N N . LEU A 1 83 ? -3.194 1.006 4.303 1.00 91.50 83 LEU A N 1
ATOM 667 C CA . LEU A 1 83 ? -4.432 1.277 5.013 1.00 91.50 83 LEU A CA 1
ATOM 668 C C . LEU A 1 83 ? -4.217 0.955 6.486 1.00 91.50 83 LEU A C 1
ATOM 670 O O . LEU A 1 83 ? -4.127 -0.208 6.869 1.00 91.50 83 LEU A O 1
ATOM 674 N N . HIS A 1 84 ? -4.096 1.992 7.306 1.00 89.81 84 HIS A N 1
ATOM 675 C CA . HIS A 1 84 ? -3.916 1.870 8.750 1.00 89.81 84 HIS A CA 1
ATOM 676 C C . HIS A 1 84 ? -5.289 1.900 9.408 1.00 89.81 84 HIS A C 1
ATOM 678 O O . HIS A 1 84 ? -6.006 2.893 9.275 1.00 89.81 84 HIS A O 1
ATOM 684 N N . HIS A 1 85 ? -5.658 0.839 10.113 1.00 84.81 85 HIS A N 1
ATOM 685 C CA . HIS A 1 85 ? -6.979 0.705 10.720 1.00 84.81 85 HIS A CA 1
ATOM 686 C C . HIS A 1 85 ? -6.893 0.042 12.089 1.00 84.81 85 HIS A C 1
ATOM 688 O O . HIS A 1 85 ? -6.014 -0.776 12.346 1.00 84.81 85 HIS A O 1
ATOM 694 N N . ASN A 1 86 ? -7.814 0.383 12.984 1.00 79.81 86 ASN A N 1
ATOM 695 C CA . ASN A 1 86 ? -7.903 -0.308 14.265 1.00 79.81 86 ASN A CA 1
ATOM 696 C C . ASN A 1 86 ? -8.531 -1.695 14.067 1.00 79.81 86 ASN A C 1
ATOM 698 O O . ASN A 1 86 ? -9.120 -1.994 13.023 1.00 79.81 86 ASN A O 1
ATOM 702 N N . ASP A 1 87 ? -8.396 -2.552 15.075 1.00 70.81 87 ASP A N 1
ATOM 703 C CA . ASP A 1 87 ? -9.139 -3.807 15.118 1.00 70.81 87 ASP A CA 1
ATOM 704 C C . ASP A 1 87 ? -10.648 -3.501 15.211 1.00 70.81 87 ASP A C 1
ATOM 706 O O . ASP A 1 87 ? -11.061 -2.811 16.147 1.00 70.81 87 ASP A O 1
ATOM 710 N N . PRO A 1 88 ? -11.482 -4.001 14.279 1.00 64.50 88 PRO A N 1
ATOM 711 C CA . PRO A 1 88 ? -12.929 -3.797 14.316 1.00 64.50 88 PRO A CA 1
ATOM 712 C C . PRO A 1 88 ? -13.592 -4.298 15.608 1.00 64.50 88 PRO A C 1
ATOM 714 O O . PRO A 1 88 ? -14.654 -3.802 15.979 1.00 64.50 88 PRO A O 1
ATOM 717 N N . SER A 1 89 ? -12.987 -5.278 16.290 1.00 67.06 89 SER A N 1
ATOM 718 C CA . SER A 1 89 ? -13.474 -5.819 17.565 1.00 67.06 89 SER A CA 1
ATOM 719 C C . SER A 1 89 ? -13.168 -4.913 18.761 1.00 67.06 89 SER A C 1
ATOM 721 O O . SER A 1 89 ? -13.863 -4.969 19.780 1.00 67.06 89 SER A O 1
ATOM 723 N N . MET A 1 90 ? -12.172 -4.030 18.638 1.00 61.81 90 MET A N 1
ATOM 724 C CA . MET A 1 90 ? -11.907 -2.986 19.620 1.00 61.81 90 MET A CA 1
ATOM 725 C C . MET A 1 90 ? -12.926 -1.872 19.386 1.00 61.81 90 MET A C 1
ATOM 727 O O . MET A 1 90 ? -12.740 -0.968 18.580 1.00 61.81 90 MET A O 1
ATOM 731 N N . ASN A 1 91 ? -14.046 -1.983 20.099 1.00 52.00 91 ASN A N 1
ATOM 732 C CA . ASN A 1 91 ? -15.255 -1.154 20.038 1.00 52.00 91 ASN A CA 1
ATOM 733 C C . ASN A 1 91 ? -15.054 0.349 20.354 1.00 52.00 91 ASN A C 1
ATOM 735 O O . ASN A 1 91 ? -16.006 1.054 20.685 1.00 52.00 91 ASN A O 1
ATOM 739 N N . THR A 1 92 ? -13.829 0.861 20.287 1.00 53.31 92 THR A N 1
ATOM 740 C CA . THR A 1 92 ? -13.503 2.280 20.377 1.00 53.31 92 THR A CA 1
ATOM 741 C C . THR A 1 92 ? -13.285 2.828 18.967 1.00 53.31 92 THR A C 1
ATOM 743 O O . THR A 1 92 ? -12.163 2.816 18.456 1.00 53.31 92 THR A O 1
ATOM 746 N N . PRO A 1 93 ? -14.338 3.353 18.307 1.00 49.44 93 PRO A N 1
ATOM 747 C CA . PRO A 1 93 ? -14.173 4.152 17.106 1.00 49.44 93 PRO A CA 1
ATOM 748 C C . PRO A 1 93 ? -13.472 5.454 17.503 1.00 49.44 93 PRO A C 1
ATOM 750 O O . PRO A 1 93 ? -14.110 6.483 17.714 1.00 49.44 93 PRO A O 1
ATOM 753 N N . SER A 1 94 ? -12.147 5.431 17.636 1.00 52.88 94 SER A N 1
ATOM 754 C CA . SER A 1 94 ? -11.396 6.671 17.565 1.00 52.88 94 SER A CA 1
ATOM 755 C C . SER A 1 94 ? -11.597 7.189 16.147 1.00 52.88 94 SER A C 1
ATOM 757 O O . SER A 1 94 ? -11.257 6.531 15.163 1.00 52.88 94 SER A O 1
ATOM 759 N N . LEU A 1 95 ? -12.268 8.338 16.035 1.00 51.31 95 LEU A N 1
ATOM 760 C CA . LEU A 1 95 ? -12.365 9.063 14.779 1.00 51.31 95 LEU A CA 1
ATOM 761 C C . LEU A 1 95 ? -10.945 9.186 14.234 1.00 51.31 95 LEU A C 1
ATOM 763 O O . LEU A 1 95 ? -10.091 9.830 14.845 1.00 51.31 95 LEU A O 1
ATOM 767 N N . VAL A 1 96 ? -10.686 8.574 13.082 1.00 56.91 96 VAL A N 1
ATOM 768 C CA . VAL A 1 96 ? -9.539 8.972 12.282 1.00 56.91 96 VAL A CA 1
ATOM 769 C C . VAL A 1 96 ? -9.831 10.411 11.895 1.00 56.91 96 VAL A C 1
ATOM 771 O O . VAL A 1 96 ? -10.700 10.620 11.059 1.00 56.91 96 VAL A O 1
ATOM 774 N N . ASN A 1 97 ? -9.203 11.363 12.596 1.00 51.72 97 ASN A N 1
ATOM 775 C CA . ASN A 1 97 ? -9.372 12.813 12.470 1.00 51.72 97 ASN A CA 1
ATOM 776 C C . ASN A 1 97 ? -10.252 13.226 11.280 1.00 51.72 97 ASN A C 1
ATOM 778 O O . ASN A 1 97 ? -9.747 13.493 10.196 1.00 51.72 97 ASN A O 1
ATOM 782 N N . SER A 1 98 ? -11.563 13.328 11.500 1.00 50.53 98 SER A N 1
ATOM 783 C CA . SER A 1 98 ? -12.506 13.902 10.533 1.00 50.53 98 SER A CA 1
ATOM 784 C C . SER A 1 98 ? -12.475 15.432 10.569 1.00 50.53 98 SER A C 1
ATOM 786 O O . SER A 1 98 ? -13.428 16.089 10.153 1.00 50.53 98 SER A O 1
ATOM 788 N N . SER A 1 99 ? -11.408 16.013 11.133 1.00 49.47 99 SER A N 1
ATOM 789 C CA . SER A 1 99 ? -11.190 17.448 11.061 1.00 49.47 99 SER A CA 1
ATOM 790 C C . SER A 1 99 ? -11.195 17.822 9.579 1.00 49.47 99 SER A C 1
ATOM 792 O O . SER A 1 99 ? -10.562 17.115 8.795 1.00 49.47 99 SER A O 1
ATOM 794 N N . PRO A 1 100 ? -11.867 18.908 9.164 1.00 52.06 100 PRO A N 1
ATOM 795 C CA . PRO A 1 100 ? -11.880 19.377 7.778 1.00 52.06 100 PRO A CA 1
ATOM 796 C C . PRO A 1 100 ? -10.504 19.910 7.337 1.00 52.06 100 PRO A C 1
ATOM 798 O O . PRO A 1 100 ? -10.418 20.825 6.517 1.00 52.06 100 PRO A O 1
ATOM 801 N N . SER A 1 101 ? -9.412 19.388 7.905 1.00 51.56 101 SER A N 1
ATOM 802 C CA . SER A 1 101 ? -8.054 19.723 7.546 1.00 51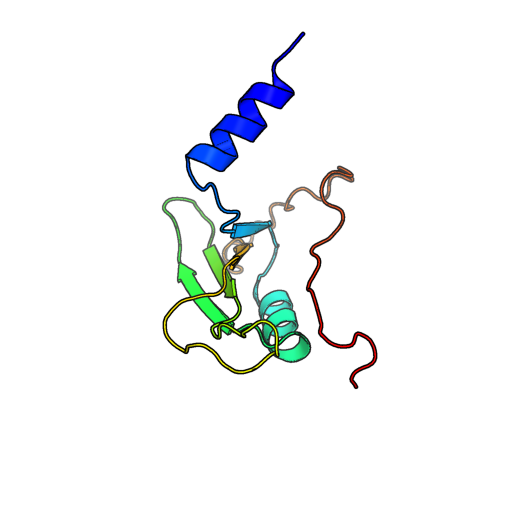.56 101 SER A CA 1
ATOM 803 C C . SER A 1 101 ? -7.877 19.395 6.062 1.00 51.56 101 SER A C 1
ATOM 805 O O . SER A 1 101 ? -7.823 18.252 5.619 1.00 51.56 101 SER A O 1
ATOM 807 N N . LYS A 1 102 ? -7.836 20.468 5.271 1.00 52.19 102 LYS A N 1
ATOM 808 C CA . LYS A 1 102 ? -7.813 20.501 3.802 1.00 52.19 102 LYS A CA 1
ATOM 809 C C . LYS A 1 102 ? -6.505 19.967 3.195 1.00 52.19 102 LYS A C 1
ATOM 811 O O . LYS A 1 102 ? -6.084 20.434 2.143 1.00 52.19 102 LYS A O 1
ATOM 816 N N . ILE A 1 103 ? -5.794 19.087 3.896 1.00 59.97 103 ILE A N 1
ATOM 817 C CA . ILE A 1 103 ? -4.365 18.839 3.664 1.00 59.97 103 ILE A CA 1
ATOM 818 C C . ILE A 1 103 ? -4.133 17.585 2.810 1.00 59.97 103 ILE A C 1
ATOM 820 O O . ILE A 1 103 ? -3.071 17.448 2.213 1.00 59.97 103 ILE A O 1
ATOM 824 N N . TYR A 1 104 ? -5.133 16.709 2.664 1.00 61.75 104 TYR A N 1
ATOM 825 C CA . TYR A 1 104 ? -5.073 15.585 1.729 1.00 61.75 104 TYR A CA 1
ATOM 826 C C . TYR A 1 104 ? -6.234 15.648 0.740 1.00 61.75 104 TYR A C 1
ATOM 828 O O . TYR A 1 104 ? -7.390 15.504 1.124 1.00 61.75 104 TYR A O 1
ATOM 836 N N . TRP A 1 105 ? -5.920 15.916 -0.530 1.00 57.50 105 TRP A N 1
ATOM 837 C CA . TRP A 1 105 ? -6.936 16.135 -1.562 1.00 57.50 105 TRP A CA 1
ATOM 838 C C . TRP A 1 105 ? -7.231 14.868 -2.373 1.00 57.50 105 TRP A C 1
ATOM 840 O O . TRP A 1 105 ? -8.395 14.536 -2.572 1.00 57.50 105 TRP A O 1
ATOM 850 N N . LYS A 1 106 ? -6.208 14.172 -2.896 1.00 72.50 106 LYS A N 1
ATOM 851 C CA . LYS A 1 106 ? -6.399 12.989 -3.756 1.00 72.50 106 LYS A CA 1
ATOM 852 C C . LYS A 1 106 ? -5.156 12.112 -3.871 1.00 72.50 106 LYS A C 1
ATOM 854 O O . LYS A 1 106 ? -4.037 12.619 -3.865 1.00 72.50 106 LYS A O 1
ATOM 859 N N . LEU A 1 107 ? -5.397 10.823 -4.100 1.00 82.81 107 LEU A N 1
ATOM 860 C CA . LEU A 1 107 ? -4.468 9.917 -4.774 1.00 82.81 107 LEU A CA 1
ATOM 861 C C . LEU A 1 107 ? -4.762 9.941 -6.276 1.00 82.81 107 LEU A C 1
ATOM 863 O O . LEU A 1 107 ? -5.925 9.944 -6.676 1.00 82.81 107 LEU A O 1
ATOM 867 N N . GLY A 1 108 ? -3.715 9.976 -7.098 1.00 82.38 108 GLY A N 1
ATOM 868 C CA . GLY A 1 108 ? -3.819 9.865 -8.551 1.00 82.38 108 GLY A CA 1
ATOM 869 C C . GLY A 1 108 ? -3.278 8.521 -9.023 1.00 82.38 108 GLY A C 1
ATOM 870 O O . GLY A 1 108 ? -2.229 8.088 -8.552 1.00 82.38 108 GLY A O 1
ATOM 871 N N . ILE A 1 109 ? -3.987 7.882 -9.949 1.00 81.62 109 ILE A N 1
ATOM 872 C CA . ILE A 1 109 ? -3.534 6.677 -10.649 1.00 81.62 109 ILE A CA 1
ATOM 873 C C . ILE A 1 109 ? -3.403 7.050 -12.123 1.00 81.62 109 ILE A C 1
ATOM 875 O O . ILE A 1 109 ? -4.326 7.625 -12.699 1.00 81.62 109 ILE A O 1
ATOM 879 N N . THR A 1 110 ? -2.249 6.755 -12.715 1.00 79.38 110 THR A N 1
ATOM 880 C CA . THR A 1 110 ? -2.016 6.962 -14.146 1.00 79.38 110 THR A CA 1
ATOM 881 C C . THR A 1 110 ? -2.569 5.773 -14.921 1.00 79.38 110 THR A C 1
ATOM 883 O O . THR A 1 110 ? -2.293 4.626 -14.574 1.00 79.38 110 THR A O 1
ATOM 886 N N . LEU A 1 111 ? -3.341 6.060 -15.966 1.00 74.62 111 LEU A N 1
ATOM 887 C CA . LEU A 1 111 ? -3.954 5.085 -16.867 1.00 74.62 111 LEU A CA 1
ATOM 888 C C . LEU A 1 111 ? -3.461 5.347 -18.294 1.00 74.62 111 LEU A C 1
ATOM 890 O O . LEU A 1 111 ? -3.103 6.480 -18.614 1.00 74.62 111 LEU A O 1
ATOM 894 N N . TYR A 1 112 ? -3.466 4.313 -19.139 1.00 74.69 112 TYR A N 1
ATOM 895 C CA . TYR A 1 112 ? -3.176 4.461 -20.570 1.00 74.69 112 TYR A CA 1
ATOM 896 C C . TYR A 1 112 ? -4.267 5.274 -21.278 1.00 74.69 112 TYR A C 1
ATOM 898 O O . TYR A 1 112 ? -3.977 6.246 -21.969 1.00 74.69 112 TYR A O 1
ATOM 906 N N . ASP A 1 113 ? -5.525 4.901 -21.043 1.00 79.25 113 ASP A N 1
ATOM 907 C CA . ASP A 1 113 ? -6.704 5.580 -21.562 1.00 79.25 113 ASP A CA 1
ATOM 908 C C . ASP A 1 113 ? -7.755 5.669 -20.451 1.00 79.25 113 ASP A C 1
ATOM 910 O O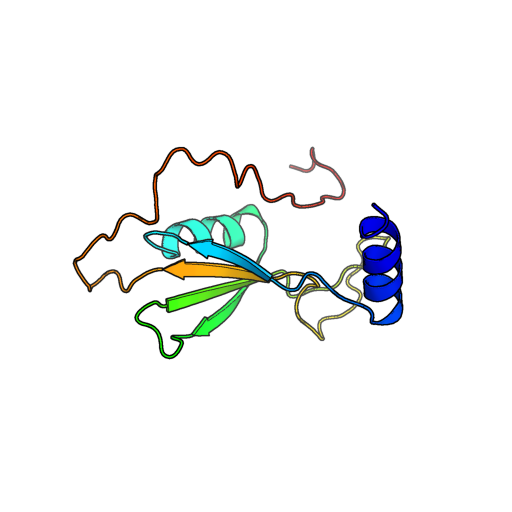 . ASP A 1 113 ? -8.185 4.661 -19.891 1.00 79.25 113 ASP A O 1
ATOM 914 N N . ALA A 1 114 ? -8.145 6.895 -20.105 1.00 79.81 114 ALA A N 1
ATOM 915 C CA . ALA A 1 114 ? -9.141 7.157 -19.070 1.00 79.81 114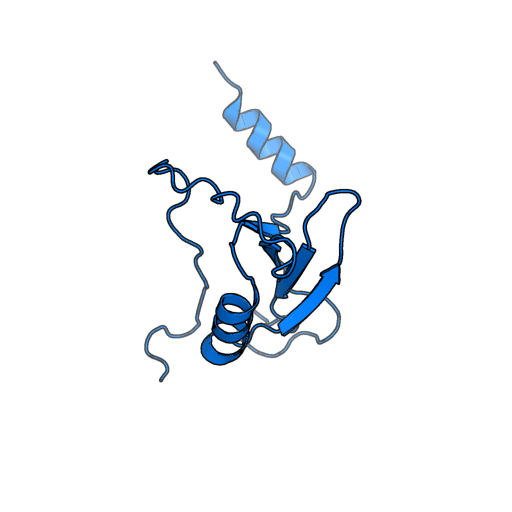 ALA A CA 1
ATOM 916 C C . ALA A 1 114 ? -10.573 6.798 -19.508 1.00 79.81 114 ALA A C 1
ATOM 918 O O . ALA A 1 114 ? -11.462 6.744 -18.661 1.00 79.81 114 ALA A O 1
ATOM 919 N N . ASN A 1 115 ? -10.794 6.565 -20.805 1.00 83.00 115 ASN A N 1
ATOM 920 C CA . ASN A 1 115 ? -12.081 6.173 -21.377 1.00 83.00 115 ASN A CA 1
ATOM 921 C C . ASN A 1 115 ? -12.153 4.675 -21.698 1.00 83.00 115 ASN A C 1
ATOM 923 O O . ASN A 1 115 ? -13.111 4.246 -22.337 1.00 83.00 115 ASN A O 1
ATOM 927 N N . TYR A 1 116 ? -11.153 3.887 -21.296 1.00 70.19 116 TYR A N 1
ATOM 928 C CA . TYR A 1 116 ?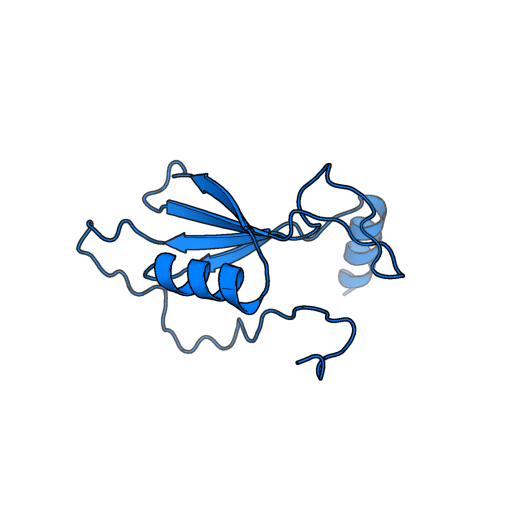 -11.153 2.445 -21.508 1.00 70.19 116 TYR A CA 1
ATOM 929 C C . TYR A 1 116 ? -12.191 1.792 -20.580 1.00 70.19 116 TYR A C 1
ATOM 931 O O . TYR A 1 116 ? -12.007 1.788 -19.361 1.00 70.19 116 TYR A O 1
ATOM 939 N N . VAL A 1 117 ? -13.293 1.295 -21.156 1.00 56.25 117 VAL A N 1
ATOM 940 C CA . VAL A 1 117 ? -14.415 0.641 -20.451 1.00 56.25 117 VAL A CA 1
ATOM 941 C C . VAL A 1 117 ? -14.532 -0.813 -20.878 1.00 56.25 117 VAL A C 1
ATOM 943 O O . VAL A 1 117 ? -14.515 -1.056 -22.105 1.00 56.25 117 VAL A O 1
#

Mean predicted aligned error: 10.37 Å

Nearest PDB structures (foldseek):
  4x2a-assembly1_B  TM=5.956E-01  e=4.746E-04  Mus musculus
  7vq6-assembly1_A  TM=6.253E-01  e=2.404E-03  Gossypium hirsutum
  1sp8-assembly2_D  TM=8.409E-01  e=1.433E-01  Zea mays
  5umq-assembly1_A  TM=7.528E-01  e=7.993E-02  Streptomyces sp. CB03234
  4hc5-assembly2_C  TM=6.460E-01  e=7.746E-01  Sphaerobacter thermophilus DSM 20745

Solvent-accessible surface area (backbone atoms only — not comparable to full-atom values): 7465 Å² total; per-residue (Å²): 142,84,63,70,69,57,52,57,52,51,44,63,76,68,69,71,70,75,51,70,47,79,44,73,40,79,62,50,66,68,57,48,50,48,42,33,76,75,67,66,31,41,81,77,47,74,51,67,62,104,54,93,37,36,34,43,30,33,28,38,59,55,40,58,45,101,83,68,46,83,68,38,74,85,55,70,37,78,50,32,40,34,34,37,16,50,58,82,83,55,84,67,81,69,74,68,75,78,61,88,69,86,80,76,88,79,88,85,82,92,67,96,56,93,80,74,126